Protein AF-A0A5A7NCQ7-F1 (afdb_monomer)

Solvent-accessible surface area (backbone atoms only — not comparable to full-atom values): 5497 Å² total; per-residue (Å²): 123,83,81,88,65,50,41,66,75,59,86,40,72,40,77,80,46,104,54,60,50,71,59,52,38,51,49,49,42,72,72,33,88,87,48,87,76,74,80,42,75,52,31,29,46,66,51,75,51,77,55,96,69,35,37,37,41,37,36,38,31,34,78,47,84,88,47,93,82,57,48,80,40,85,49,66,39,33,35,34,41,78,98,42,80,58,77,37,81,108

Foldseek 3Di:
DDDDWFAQADQFPVVVDPDDQVVVQVCVCVVDVLDPDDGRHWHFGWDWDDDPFKIKIWTWTWPDPPDPPIDIDTDWIWMDGPPGPDTDTD

InterPro domains:
  IPR038607 PhoD-like superfamily [G3DSA:3.60.21.70] (1-90)

Structure (mmCIF, N/CA/C/O backbone):
data_AF-A0A5A7NCQ7-F1
#
_entry.id   AF-A0A5A7NCQ7-F1
#
loop_
_atom_site.group_PDB
_atom_site.id
_atom_site.type_symbol
_atom_site.label_atom_id
_atom_site.label_alt_id
_atom_site.label_comp_id
_atom_site.label_asym_id
_atom_site.label_entity_id
_atom_site.label_seq_id
_atom_site.pdbx_PDB_ins_code
_atom_site.Cartn_x
_atom_site.Cartn_y
_atom_site.Cartn_z
_atom_site.occupancy
_atom_site.B_iso_or_equiv
_atom_site.auth_seq_id
_atom_site.auth_comp_id
_atom_site.auth_asym_id
_atom_site.auth_atom_id
_atom_site.pdbx_PDB_model_num
ATOM 1 N N . MET A 1 1 ? -2.868 2.244 15.137 1.00 84.31 1 MET A N 1
ATOM 2 C CA . MET A 1 1 ? -3.080 1.997 13.700 1.00 84.31 1 MET A CA 1
ATOM 3 C C . MET A 1 1 ? -2.202 2.955 12.936 1.00 84.31 1 MET A C 1
ATOM 5 O O . MET A 1 1 ? -2.178 4.130 13.285 1.00 84.31 1 MET A O 1
ATOM 9 N N . GLU A 1 2 ? -1.539 2.452 11.909 1.00 92.12 2 GLU A N 1
ATOM 10 C CA . GLU A 1 2 ? -0.750 3.234 10.968 1.00 92.12 2 GLU A CA 1
ATOM 11 C C . GLU A 1 2 ? -1.236 2.933 9.546 1.00 92.12 2 GLU A C 1
ATOM 13 O O . GLU A 1 2 ? -1.612 1.798 9.255 1.00 92.12 2 GLU A O 1
ATOM 18 N N . LEU A 1 3 ? -1.272 3.954 8.688 1.00 93.69 3 LEU A N 1
ATOM 19 C CA . LEU A 1 3 ? -1.651 3.837 7.278 1.00 93.69 3 LEU A CA 1
ATOM 20 C C . LEU A 1 3 ? -0.464 4.300 6.430 1.00 93.69 3 LEU A C 1
ATOM 22 O O . LEU A 1 3 ? -0.364 5.470 6.057 1.00 93.69 3 LEU A O 1
ATOM 26 N N . ALA A 1 4 ? 0.468 3.384 6.169 1.00 93.75 4 ALA A N 1
ATOM 27 C CA . ALA A 1 4 ? 1.615 3.670 5.319 1.00 93.75 4 ALA A CA 1
ATOM 28 C C . ALA A 1 4 ? 1.142 3.897 3.873 1.00 93.75 4 ALA A C 1
ATOM 30 O O . ALA A 1 4 ? 0.563 3.015 3.232 1.00 93.75 4 ALA A O 1
ATOM 31 N N . THR A 1 5 ? 1.361 5.114 3.380 1.00 94.31 5 THR A N 1
ATOM 32 C CA . THR A 1 5 ? 0.975 5.533 2.027 1.00 94.31 5 THR A CA 1
ATOM 33 C C . THR A 1 5 ? 2.135 5.269 1.068 1.00 94.31 5 THR A C 1
ATOM 35 O O . THR A 1 5 ? 3.277 5.576 1.422 1.00 94.31 5 THR A O 1
ATOM 38 N N . PRO A 1 6 ? 1.885 4.727 -0.137 1.00 95.12 6 PRO A N 1
ATOM 39 C CA . PRO A 1 6 ? 2.930 4.600 -1.147 1.00 95.12 6 PRO A CA 1
ATOM 40 C C . PRO A 1 6 ? 3.464 5.977 -1.564 1.00 95.12 6 PRO A C 1
ATOM 42 O O . PRO A 1 6 ? 2.797 7.003 -1.430 1.00 95.12 6 PRO A O 1
ATOM 45 N N . ALA A 1 7 ? 4.670 6.005 -2.125 1.00 94.88 7 ALA A N 1
ATOM 46 C CA . ALA A 1 7 ? 5.148 7.200 -2.805 1.00 94.88 7 ALA A CA 1
ATOM 47 C C . ALA A 1 7 ? 4.294 7.486 -4.054 1.00 94.88 7 ALA A C 1
ATOM 49 O O . ALA A 1 7 ? 3.865 6.560 -4.744 1.00 94.88 7 ALA A O 1
ATOM 50 N N . VAL A 1 8 ? 4.099 8.768 -4.383 1.00 95.50 8 VAL A N 1
ATOM 51 C CA . VAL A 1 8 ? 3.366 9.167 -5.599 1.00 95.50 8 VAL A CA 1
ATOM 52 C C . VAL A 1 8 ? 4.193 8.886 -6.856 1.00 95.50 8 VAL A C 1
ATOM 54 O O . VAL A 1 8 ? 3.693 8.294 -7.804 1.00 95.50 8 VAL A O 1
ATOM 57 N N . SER A 1 9 ? 5.464 9.295 -6.873 1.00 94.75 9 SER A N 1
ATOM 58 C CA . SER A 1 9 ? 6.363 9.113 -8.028 1.00 94.75 9 SER A CA 1
ATOM 59 C C . SER A 1 9 ? 7.815 8.816 -7.654 1.00 94.75 9 SER A C 1
ATOM 61 O O . SER A 1 9 ? 8.570 8.315 -8.488 1.00 94.75 9 SER A O 1
ATOM 63 N N . SER A 1 10 ? 8.216 9.090 -6.409 1.00 93.56 10 SER A N 1
ATOM 64 C CA . SER A 1 10 ? 9.541 8.735 -5.905 1.00 93.56 10 SER A CA 1
ATOM 65 C C . SER A 1 10 ? 9.762 7.222 -5.930 1.00 93.56 10 SER A C 1
ATOM 67 O O . SER A 1 10 ? 8.793 6.449 -5.916 1.00 93.56 10 SER A O 1
ATOM 69 N N . PRO A 1 11 ? 11.028 6.774 -5.922 1.00 91.06 11 PRO A N 1
ATOM 70 C CA . PRO A 1 11 ? 11.301 5.359 -5.848 1.00 91.06 11 PRO A CA 1
ATOM 71 C C . PRO A 1 11 ? 10.686 4.689 -4.613 1.00 91.06 11 PRO A C 1
ATOM 73 O O . PRO A 1 11 ? 10.723 5.239 -3.513 1.00 91.06 11 PRO A O 1
ATOM 76 N N . GLY A 1 12 ? 10.101 3.508 -4.817 1.00 85.12 12 GLY A N 1
ATOM 77 C CA . GLY A 1 12 ? 9.503 2.698 -3.752 1.00 85.12 12 GLY A CA 1
ATOM 78 C C . GLY A 1 12 ? 10.540 1.841 -3.027 1.00 85.12 12 GLY A C 1
ATOM 79 O O . GLY A 1 12 ? 11.667 1.681 -3.496 1.00 85.12 12 GLY A O 1
ATOM 80 N N . PHE A 1 13 ? 10.149 1.239 -1.902 1.00 84.38 13 PHE A N 1
ATOM 81 C CA . PHE A 1 13 ? 11.041 0.422 -1.073 1.00 84.38 13 PHE A CA 1
ATOM 82 C C . PHE A 1 13 ? 11.728 -0.709 -1.862 1.00 84.38 13 PHE A C 1
ATOM 84 O O . PHE A 1 13 ? 12.939 -0.901 -1.733 1.00 84.38 13 PHE A O 1
ATOM 91 N N . ALA A 1 14 ? 11.000 -1.375 -2.768 1.00 88.00 14 ALA A N 1
ATOM 92 C CA . ALA A 1 14 ? 11.554 -2.442 -3.602 1.00 88.00 14 ALA A CA 1
ATOM 93 C C . ALA A 1 14 ? 12.682 -1.997 -4.550 1.00 88.00 14 ALA A C 1
ATOM 95 O O . ALA A 1 14 ? 13.446 -2.833 -5.017 1.00 88.00 14 ALA A O 1
ATOM 96 N N . GLN A 1 15 ? 12.828 -0.699 -4.838 1.00 88.00 15 GLN A N 1
ATOM 97 C CA . GLN A 1 15 ? 13.893 -0.211 -5.723 1.00 88.00 15 GLN A CA 1
ATOM 98 C C . GLN A 1 15 ? 15.251 -0.081 -5.027 1.00 88.00 15 GLN A C 1
ATOM 100 O O . GLN A 1 15 ? 16.259 0.110 -5.703 1.00 88.00 15 GLN A O 1
ATOM 105 N N . TYR A 1 16 ? 15.293 -0.195 -3.699 1.00 87.44 16 TYR A N 1
ATOM 106 C CA . TYR A 1 16 ? 16.519 -0.045 -2.915 1.00 87.44 16 TYR A CA 1
ATOM 107 C C . TYR A 1 16 ? 17.173 -1.375 -2.533 1.00 87.44 16 TYR A C 1
ATOM 109 O O . TYR A 1 16 ? 18.298 -1.378 -2.037 1.00 87.44 16 TYR A O 1
ATOM 117 N N . LEU A 1 17 ? 16.496 -2.503 -2.759 1.00 88.94 17 LEU A N 1
ATOM 118 C CA . LEU A 1 17 ? 16.985 -3.830 -2.397 1.00 88.94 17 LEU A CA 1
ATOM 119 C C . LEU A 1 17 ? 16.951 -4.759 -3.618 1.00 88.94 17 LEU A C 1
ATOM 121 O O . LEU A 1 17 ? 15.950 -4.785 -4.330 1.00 88.94 17 LEU A O 1
ATOM 125 N N . PRO A 1 18 ? 17.996 -5.572 -3.858 1.00 90.75 18 PRO A N 1
ATOM 126 C CA . PRO A 1 18 ? 18.038 -6.515 -4.974 1.00 90.75 18 PRO A CA 1
ATOM 127 C C . PRO A 1 18 ? 17.240 -7.793 -4.654 1.00 90.75 18 PRO A C 1
ATOM 129 O O . PRO A 1 18 ? 17.768 -8.902 -4.706 1.00 90.75 18 PRO A O 1
ATOM 132 N N . VAL A 1 19 ? 15.971 -7.643 -4.271 1.00 93.88 19 VAL A N 1
ATOM 133 C CA . VAL A 1 19 ? 15.074 -8.740 -3.882 1.00 93.88 19 VAL A CA 1
ATOM 134 C C . VAL A 1 19 ? 13.788 -8.642 -4.707 1.00 93.88 19 VAL A C 1
ATOM 136 O O . VAL A 1 19 ? 13.236 -7.548 -4.819 1.00 93.88 19 VAL A O 1
ATOM 139 N N . PRO A 1 20 ? 13.277 -9.750 -5.278 1.00 95.12 20 PRO A N 1
ATOM 140 C CA . PRO A 1 20 ? 11.988 -9.744 -5.961 1.00 95.12 20 PRO A CA 1
ATOM 141 C C . PRO A 1 20 ? 10.861 -9.220 -5.060 1.00 95.12 20 PRO A C 1
ATOM 143 O O . PRO A 1 20 ? 10.752 -9.645 -3.909 1.00 95.12 20 PRO A O 1
ATOM 146 N N . VAL A 1 21 ? 9.998 -8.353 -5.602 1.00 94.56 21 VAL A N 1
ATOM 147 C CA . VAL A 1 21 ? 8.874 -7.717 -4.880 1.00 94.56 21 VAL A CA 1
ATOM 148 C C . VAL A 1 21 ? 8.036 -8.745 -4.117 1.00 94.56 21 VAL A C 1
ATOM 150 O O . VAL A 1 21 ? 7.876 -8.617 -2.910 1.00 94.56 21 VAL A O 1
ATOM 153 N N . ALA A 1 22 ? 7.620 -9.827 -4.781 1.00 95.06 22 ALA A N 1
ATOM 154 C CA . ALA A 1 22 ? 6.801 -10.871 -4.161 1.00 95.06 22 ALA A CA 1
ATOM 155 C C . ALA A 1 22 ? 7.478 -11.543 -2.949 1.00 95.06 22 ALA A C 1
ATOM 157 O O . ALA A 1 22 ? 6.813 -11.885 -1.977 1.00 95.06 22 ALA A O 1
ATOM 158 N N . ILE A 1 23 ? 8.807 -11.715 -2.979 1.00 95.94 23 ILE A N 1
ATOM 159 C CA . ILE A 1 23 ? 9.555 -12.261 -1.835 1.00 95.94 23 ILE A CA 1
ATOM 160 C C . ILE A 1 23 ? 9.598 -11.235 -0.704 1.00 95.94 23 ILE A C 1
ATOM 162 O O . ILE A 1 23 ? 9.465 -11.600 0.460 1.00 95.94 23 ILE A O 1
ATOM 166 N N . MET A 1 24 ? 9.802 -9.959 -1.026 1.00 94.94 24 MET A N 1
ATOM 167 C CA . MET A 1 24 ? 9.813 -8.893 -0.031 1.00 94.94 24 MET A CA 1
ATOM 168 C C . MET A 1 24 ? 8.462 -8.783 0.680 1.00 94.94 24 MET A C 1
ATOM 170 O O . MET A 1 24 ? 8.431 -8.756 1.906 1.00 94.94 24 MET A O 1
ATOM 174 N N . GLU A 1 25 ? 7.364 -8.784 -0.074 1.00 95.62 25 GLU A N 1
ATOM 175 C CA . GLU A 1 25 ? 6.004 -8.706 0.461 1.00 95.62 25 GLU A CA 1
ATOM 176 C C . GLU A 1 25 ? 5.682 -9.891 1.371 1.00 95.62 25 GLU A C 1
ATOM 178 O O . GLU A 1 25 ? 5.314 -9.691 2.530 1.00 95.62 25 GLU A O 1
ATOM 183 N N . ASP A 1 26 ? 5.930 -11.116 0.894 1.00 96.38 26 ASP A N 1
ATOM 184 C CA . ASP A 1 26 ? 5.747 -12.337 1.682 1.00 96.38 26 ASP A CA 1
ATOM 185 C C . ASP A 1 26 ? 6.546 -12.290 2.992 1.00 96.38 26 ASP A C 1
ATOM 187 O O . ASP A 1 26 ? 6.006 -12.511 4.077 1.00 96.38 26 ASP A O 1
ATOM 191 N N . ARG A 1 27 ? 7.838 -11.949 2.927 1.00 95.75 27 ARG A N 1
ATOM 192 C CA . ARG A 1 27 ? 8.703 -11.932 4.114 1.00 95.75 27 ARG A CA 1
ATOM 193 C C . ARG A 1 27 ? 8.300 -10.856 5.112 1.00 95.75 27 ARG A C 1
ATOM 195 O O . ARG A 1 27 ? 8.341 -11.125 6.310 1.00 95.75 27 ARG A O 1
ATOM 202 N N . PHE A 1 28 ? 7.915 -9.668 4.651 1.00 95.12 28 PHE A N 1
ATOM 203 C CA . PHE A 1 28 ? 7.483 -8.591 5.538 1.00 95.12 28 PHE A CA 1
ATOM 204 C C . PHE A 1 28 ? 6.182 -8.937 6.256 1.00 95.12 28 PHE A C 1
ATOM 206 O O . PHE A 1 28 ? 6.115 -8.759 7.472 1.00 95.12 28 PHE A O 1
ATOM 213 N N . LEU A 1 29 ? 5.191 -9.473 5.542 1.00 96.44 29 LEU A N 1
ATOM 214 C CA . LEU A 1 29 ? 3.922 -9.888 6.141 1.00 96.44 29 LEU A CA 1
ATOM 215 C C . LEU A 1 29 ? 4.119 -11.061 7.114 1.00 96.44 29 LEU A C 1
ATOM 217 O O . LEU A 1 29 ? 3.600 -11.037 8.225 1.00 96.44 29 LEU A O 1
ATOM 221 N N . ASN A 1 30 ? 4.939 -12.050 6.748 1.00 97.19 30 ASN A N 1
ATOM 222 C CA . ASN A 1 30 ? 5.203 -13.208 7.605 1.00 97.19 30 ASN A CA 1
ATOM 223 C C . ASN A 1 30 ? 6.029 -12.864 8.856 1.00 97.19 30 ASN A C 1
ATOM 225 O O . ASN A 1 30 ? 5.883 -13.518 9.888 1.00 97.19 30 ASN A O 1
ATOM 229 N N . HIS A 1 31 ? 6.924 -11.875 8.776 1.00 97.62 31 HIS A N 1
ATOM 230 C CA . HIS A 1 31 ? 7.776 -11.490 9.903 1.00 97.62 31 HIS A CA 1
ATOM 231 C C . HIS A 1 31 ? 7.084 -10.530 10.880 1.00 97.62 31 HIS A C 1
ATOM 233 O O . HIS A 1 31 ? 7.401 -10.544 12.068 1.00 97.62 31 HIS A O 1
ATOM 239 N N . ASN A 1 32 ? 6.148 -9.706 10.400 1.00 96.62 32 ASN A N 1
ATOM 240 C CA . ASN A 1 32 ? 5.512 -8.655 11.191 1.00 96.62 32 ASN A CA 1
ATOM 241 C C . ASN A 1 32 ? 4.016 -8.962 11.376 1.00 96.62 32 ASN A C 1
ATOM 243 O O . ASN A 1 32 ? 3.212 -8.561 10.538 1.00 96.62 32 ASN A O 1
ATOM 247 N N . PRO A 1 33 ? 3.600 -9.613 12.479 1.00 92.81 33 PRO A N 1
ATOM 248 C CA . PRO A 1 33 ? 2.214 -10.065 12.655 1.00 92.81 33 PRO A CA 1
ATOM 249 C C . PRO A 1 33 ? 1.183 -8.928 12.752 1.00 92.81 33 PRO A C 1
ATOM 251 O O . PRO A 1 33 ? -0.013 -9.168 12.608 1.00 92.81 33 PRO A O 1
ATOM 254 N N . GLU A 1 34 ? 1.623 -7.695 13.016 1.00 92.44 34 GLU A N 1
ATOM 255 C CA . GLU A 1 34 ? 0.760 -6.507 13.048 1.00 92.44 34 GLU A CA 1
ATOM 256 C C . GLU A 1 34 ? 0.604 -5.837 11.668 1.00 92.44 34 GLU A C 1
ATOM 258 O O . GLU A 1 34 ? -0.287 -5.003 11.488 1.00 92.44 34 GLU A O 1
ATOM 263 N N . LEU A 1 35 ? 1.440 -6.202 10.686 1.00 94.88 35 LEU A N 1
ATOM 264 C CA . LEU A 1 35 ? 1.380 -5.695 9.318 1.00 94.88 35 LEU A CA 1
ATOM 265 C C . LEU A 1 35 ? 0.408 -6.550 8.504 1.00 94.88 35 LEU A C 1
ATOM 267 O O . LEU A 1 35 ? 0.697 -7.692 8.164 1.00 94.88 35 LEU A O 1
ATOM 271 N N . ILE A 1 36 ? -0.755 -5.992 8.183 1.00 93.44 36 ILE A N 1
ATOM 272 C CA . ILE A 1 36 ? -1.833 -6.757 7.535 1.00 93.44 36 ILE A CA 1
ATOM 273 C C . ILE A 1 36 ? -1.864 -6.630 6.010 1.00 93.44 36 ILE A C 1
ATOM 275 O O . ILE A 1 36 ? -2.547 -7.400 5.341 1.00 93.44 36 ILE A O 1
ATOM 279 N N . ALA A 1 37 ? -1.185 -5.622 5.468 1.00 94.94 37 ALA A N 1
ATOM 280 C CA . ALA A 1 37 ? -1.099 -5.357 4.044 1.00 94.94 37 ALA A CA 1
ATOM 281 C C . ALA A 1 37 ? 0.201 -4.619 3.755 1.00 94.94 37 ALA A C 1
ATOM 283 O O . ALA A 1 37 ? 0.605 -3.732 4.510 1.00 94.94 37 ALA A O 1
ATOM 284 N N . PHE A 1 38 ? 0.845 -4.993 2.658 1.00 95.69 38 PHE A N 1
ATOM 285 C CA . PHE A 1 38 ? 2.082 -4.380 2.222 1.00 95.69 38 PHE A CA 1
ATOM 286 C C . PHE A 1 38 ? 2.221 -4.565 0.716 1.00 95.69 38 PHE A C 1
ATOM 288 O O . PHE A 1 38 ? 2.195 -5.692 0.233 1.00 95.69 38 PHE A O 1
ATOM 295 N N . ASP A 1 39 ? 2.346 -3.449 0.006 1.00 95.56 39 ASP A N 1
ATOM 296 C CA . ASP A 1 39 ? 2.690 -3.408 -1.410 1.00 95.56 39 ASP A CA 1
ATOM 297 C C . ASP A 1 39 ? 4.028 -2.677 -1.518 1.00 95.56 39 ASP A C 1
ATOM 299 O O . ASP A 1 39 ? 4.155 -1.523 -1.091 1.00 95.56 39 ASP A O 1
ATOM 303 N N . ALA A 1 40 ? 5.045 -3.375 -2.012 1.00 94.00 40 ALA A N 1
ATOM 304 C CA . ALA A 1 40 ? 6.401 -2.842 -2.087 1.00 94.00 40 ALA A CA 1
ATOM 305 C C . ALA A 1 40 ? 6.737 -2.271 -3.474 1.00 94.00 40 ALA A C 1
ATOM 307 O O . ALA A 1 40 ? 7.768 -1.604 -3.631 1.00 94.00 40 ALA A O 1
ATOM 308 N N . GLY A 1 41 ? 5.909 -2.564 -4.482 1.00 93.31 41 GLY A N 1
ATOM 309 C CA . GLY A 1 41 ? 6.219 -2.343 -5.892 1.00 93.31 41 GLY A CA 1
ATOM 310 C C . GLY A 1 41 ? 5.532 -1.127 -6.504 1.00 93.31 41 GLY A C 1
ATOM 311 O O . GLY A 1 41 ? 6.115 -0.457 -7.365 1.00 93.31 41 GLY A O 1
ATOM 312 N N . HIS A 1 42 ? 4.316 -0.814 -6.078 1.00 96.00 42 HIS A N 1
ATOM 313 C CA . HIS A 1 42 ? 3.491 0.188 -6.728 1.00 96.00 42 HIS A CA 1
ATOM 314 C C . HIS A 1 42 ? 3.613 1.571 -6.097 1.00 96.00 42 HIS A C 1
ATOM 316 O O . HIS A 1 42 ? 4.047 1.779 -4.964 1.00 96.00 42 HIS A O 1
ATOM 322 N N . ARG A 1 43 ? 3.252 2.559 -6.911 1.00 97.06 43 ARG A N 1
ATOM 323 C CA . ARG A 1 43 ? 3.152 3.970 -6.540 1.00 97.06 43 ARG A CA 1
ATOM 324 C C . ARG A 1 43 ? 1.675 4.303 -6.501 1.00 97.06 43 ARG A C 1
ATOM 326 O O . ARG A 1 43 ? 0.874 3.585 -7.102 1.00 97.06 43 ARG A O 1
ATOM 333 N N . GLY A 1 44 ? 1.309 5.373 -5.816 1.00 97.06 44 GLY A N 1
ATOM 334 C CA . GLY A 1 44 ? -0.096 5.719 -5.713 1.00 97.06 44 GLY A CA 1
ATOM 335 C C . GLY A 1 44 ? -0.411 6.658 -4.567 1.00 97.06 44 GLY A C 1
ATOM 336 O O . GLY A 1 44 ? 0.394 7.517 -4.213 1.00 97.06 44 GLY A O 1
ATOM 337 N N . TRP A 1 45 ? -1.599 6.488 -3.997 1.00 97.75 45 TRP A N 1
ATOM 338 C CA . TRP A 1 45 ? -2.099 7.289 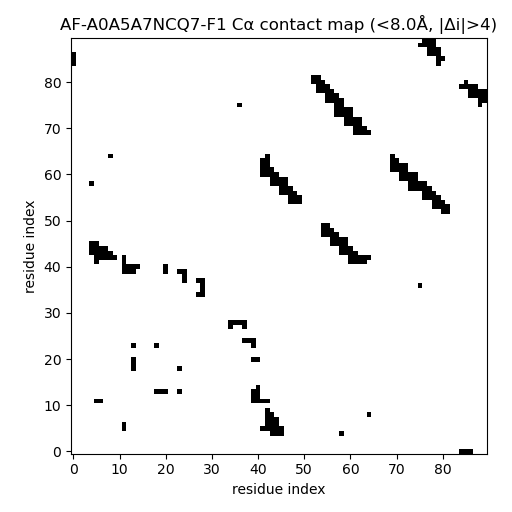-2.885 1.00 97.75 45 TRP A CA 1
ATOM 339 C C . TRP A 1 45 ? -3.120 6.503 -2.057 1.00 97.75 45 TRP A C 1
ATOM 341 O O . TRP A 1 45 ? -3.558 5.416 -2.440 1.00 97.75 45 TRP A O 1
ATOM 351 N N . ILE A 1 46 ? -3.519 7.073 -0.921 1.00 97.75 46 ILE A N 1
ATOM 352 C CA . ILE A 1 46 ? -4.659 6.598 -0.137 1.00 97.75 46 ILE A CA 1
ATOM 353 C C . ILE A 1 46 ? -5.776 7.634 -0.230 1.00 97.75 46 ILE A C 1
ATOM 355 O O . ILE A 1 46 ? -5.537 8.829 -0.051 1.00 97.75 46 ILE A O 1
ATOM 359 N N . SER A 1 47 ? -6.999 7.171 -0.466 1.00 97.69 47 SER A N 1
ATOM 360 C CA . SER A 1 47 ? -8.215 7.952 -0.246 1.00 97.69 47 SER A CA 1
ATOM 361 C C . SER A 1 47 ? -8.755 7.647 1.150 1.00 97.69 47 SER A C 1
ATOM 363 O O . SER A 1 47 ? -8.963 6.479 1.486 1.00 97.69 47 SER A O 1
ATOM 365 N N . LEU A 1 48 ? -8.978 8.685 1.961 1.00 96.62 48 LEU A N 1
ATOM 366 C CA . LEU A 1 48 ? -9.558 8.563 3.300 1.00 96.62 48 LEU A CA 1
ATOM 367 C C . LEU A 1 48 ? -10.950 9.190 3.343 1.00 96.62 48 LEU A C 1
ATOM 369 O O . LEU A 1 48 ? -11.109 10.377 3.063 1.00 96.62 48 LEU A O 1
ATOM 373 N N . GLU A 1 49 ? -11.939 8.411 3.765 1.00 97.44 49 GLU A N 1
ATOM 374 C CA . GLU A 1 49 ? -13.262 8.907 4.141 1.00 97.44 49 GLU A CA 1
ATOM 375 C C . 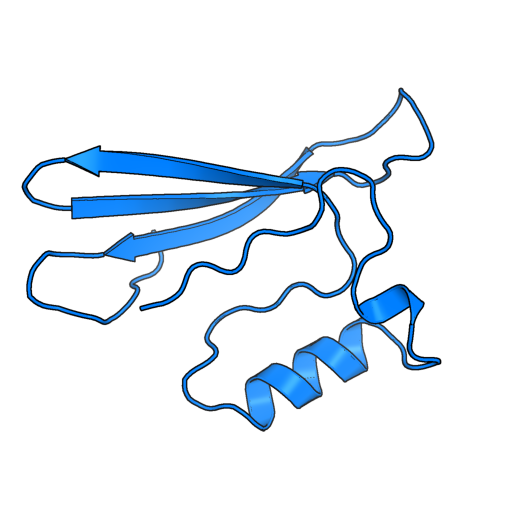GLU A 1 49 ? -13.378 8.854 5.664 1.00 97.44 49 GLU A C 1
ATOM 377 O O . GLU A 1 49 ? -13.291 7.784 6.269 1.00 97.44 49 GLU A O 1
ATOM 382 N N . LEU A 1 50 ? -13.543 10.016 6.296 1.00 95.62 50 LEU A N 1
ATOM 383 C CA . LEU A 1 50 ? -13.575 10.144 7.750 1.00 95.62 50 LEU A CA 1
ATOM 384 C C . LEU A 1 50 ? -14.939 10.651 8.208 1.00 95.62 50 LEU A C 1
ATOM 386 O O . LEU A 1 50 ? -15.406 11.708 7.783 1.00 95.62 50 LEU A O 1
ATOM 390 N N . THR A 1 51 ? -15.546 9.927 9.141 1.00 95.94 51 THR A N 1
ATOM 391 C CA . THR A 1 51 ? -16.740 10.352 9.869 1.00 95.94 51 THR A CA 1
ATOM 392 C C . THR A 1 51 ? -16.485 10.263 11.371 1.00 95.94 51 THR A C 1
ATOM 394 O O . THR A 1 51 ? -15.462 9.756 11.828 1.00 95.94 51 THR A O 1
ATOM 397 N N . LYS A 1 52 ? -17.443 10.719 12.184 1.00 94.44 52 LYS A N 1
ATOM 398 C CA . LYS A 1 52 ? -17.358 10.559 13.643 1.00 94.44 52 LYS A CA 1
ATOM 399 C C . LYS A 1 52 ? -17.30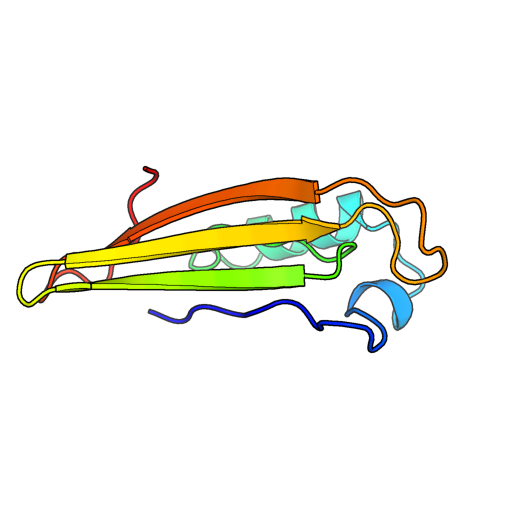0 9.086 14.080 1.00 94.44 52 LYS A C 1
ATOM 401 O O . LYS A 1 52 ? -16.760 8.795 15.143 1.00 94.44 52 LYS A O 1
ATOM 406 N N . ASN A 1 53 ? -17.875 8.179 13.290 1.00 94.31 53 ASN A N 1
ATOM 407 C CA . ASN A 1 53 ? -18.104 6.790 13.688 1.00 94.31 53 ASN A CA 1
ATOM 408 C C . ASN A 1 53 ? -17.176 5.798 12.985 1.00 94.31 53 ASN A C 1
ATOM 410 O O . ASN A 1 53 ? -17.109 4.645 13.404 1.00 94.31 53 ASN A O 1
ATOM 414 N N . GLU A 1 54 ? -16.481 6.222 11.932 1.00 94.56 54 GLU A N 1
ATOM 415 C CA . GLU A 1 54 ? -15.578 5.365 11.173 1.00 94.56 54 GLU A CA 1
ATOM 416 C C . GLU A 1 54 ? -14.565 6.163 10.353 1.00 94.56 54 GLU A C 1
ATOM 418 O O . GLU A 1 54 ? -14.814 7.305 9.963 1.00 94.56 54 GLU A O 1
ATOM 423 N N . ALA A 1 55 ? -13.449 5.511 10.051 1.00 94.75 55 ALA A N 1
ATOM 424 C CA . ALA A 1 55 ? -12.538 5.879 8.983 1.00 94.75 55 ALA A CA 1
ATOM 425 C C . ALA A 1 55 ? -12.501 4.742 7.957 1.00 94.75 55 ALA A C 1
ATOM 427 O O . ALA A 1 55 ? -12.353 3.580 8.335 1.00 94.75 55 ALA A O 1
ATOM 428 N N . LYS A 1 56 ? -12.610 5.072 6.672 1.00 96.75 56 LYS A N 1
ATOM 429 C CA . LYS A 1 56 ? -12.371 4.148 5.562 1.00 96.75 56 LYS A CA 1
ATOM 430 C C . LYS A 1 56 ? -11.131 4.589 4.809 1.00 96.75 56 LYS A C 1
ATOM 432 O O . LYS A 1 56 ? -10.971 5.776 4.529 1.00 96.75 56 LYS A O 1
ATOM 437 N N . ALA A 1 57 ? -10.271 3.639 4.486 1.00 96.88 57 ALA A N 1
ATOM 438 C CA . ALA A 1 57 ? -9.041 3.864 3.751 1.00 96.88 57 ALA A CA 1
ATOM 439 C C . ALA A 1 57 ? -9.007 2.950 2.529 1.00 96.88 57 ALA A C 1
ATOM 441 O O . ALA A 1 57 ? -9.122 1.736 2.672 1.00 96.88 57 ALA A O 1
ATOM 442 N N . GLN A 1 58 ? -8.841 3.536 1.346 1.00 97.56 58 GLN A N 1
ATOM 443 C CA . GLN A 1 58 ? -8.687 2.827 0.079 1.00 97.56 58 GLN A CA 1
ATOM 444 C C . GLN A 1 58 ? -7.318 3.155 -0.506 1.00 97.56 58 GLN A C 1
ATOM 446 O O . GLN A 1 58 ? -7.012 4.325 -0.741 1.00 97.56 58 GLN A O 1
ATOM 451 N N . TRP A 1 59 ? -6.512 2.133 -0.779 1.00 98.00 59 TRP A N 1
ATOM 452 C CA . TRP A 1 59 ? -5.264 2.300 -1.510 1.00 98.00 59 TRP A CA 1
ATOM 453 C C . TRP A 1 59 ? -5.559 2.279 -3.004 1.00 98.00 59 TRP A C 1
ATOM 455 O O . TRP A 1 59 ? -6.277 1.408 -3.499 1.00 98.00 59 TRP A O 1
ATOM 465 N N . HIS A 1 60 ? -5.002 3.240 -3.724 1.00 98.06 60 HIS A N 1
ATOM 466 C CA . HIS A 1 60 ? -5.034 3.279 -5.176 1.00 98.06 60 HIS A CA 1
ATOM 467 C C . HIS A 1 60 ? -3.606 3.227 -5.676 1.00 98.06 60 HIS A C 1
ATOM 469 O O . HIS A 1 60 ? -2.774 4.035 -5.261 1.00 98.06 60 HIS A O 1
ATOM 475 N N . TYR A 1 61 ? -3.343 2.295 -6.575 1.00 98.00 61 TYR A N 1
ATOM 476 C CA . TYR A 1 61 ? -2.045 2.100 -7.188 1.00 98.00 61 TYR A CA 1
ATOM 477 C C . TYR A 1 61 ? -2.095 2.458 -8.671 1.00 98.00 61 TYR A C 1
ATOM 479 O O . TYR A 1 61 ? -3.168 2.548 -9.271 1.00 98.00 61 TYR A O 1
ATOM 487 N N . VAL A 1 62 ? -0.925 2.654 -9.271 1.00 97.69 62 VAL A N 1
ATOM 488 C CA . VAL A 1 62 ? -0.776 2.833 -10.719 1.00 97.69 62 VAL A CA 1
ATOM 489 C C . VAL A 1 62 ? 0.207 1.820 -11.292 1.00 97.69 62 VAL A C 1
ATOM 491 O O . VAL A 1 62 ? 1.218 1.504 -10.658 1.00 97.69 62 VAL A O 1
ATOM 494 N N . SER A 1 63 ? -0.073 1.329 -12.501 1.00 96.94 63 SER A N 1
ATOM 495 C CA . SER A 1 63 ? 0.780 0.347 -13.186 1.00 96.94 63 SER A CA 1
ATOM 496 C C . SER A 1 63 ? 2.170 0.900 -13.525 1.00 96.94 63 SER A C 1
ATOM 498 O O . SER A 1 63 ?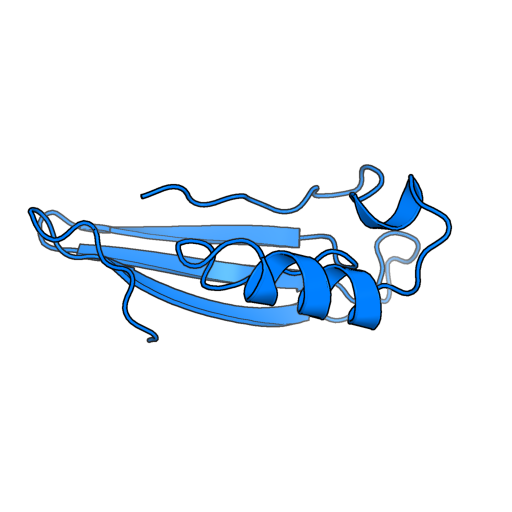 3.158 0.166 -13.518 1.00 96.94 63 SER A O 1
ATOM 500 N N . THR A 1 64 ? 2.276 2.205 -13.791 1.00 95.88 64 THR A N 1
ATOM 501 C CA . THR A 1 64 ? 3.547 2.896 -14.017 1.00 95.88 64 THR A CA 1
ATOM 502 C C . THR A 1 64 ? 3.431 4.392 -13.734 1.00 95.88 64 THR A C 1
ATOM 504 O O . THR A 1 64 ? 2.372 4.987 -13.892 1.00 95.88 64 THR A O 1
ATOM 507 N N . VAL A 1 65 ? 4.549 5.006 -13.340 1.00 95.56 65 VAL A N 1
ATOM 508 C CA . VAL A 1 65 ? 4.718 6.472 -13.239 1.00 95.56 65 VAL A CA 1
ATOM 509 C C . VAL A 1 65 ? 5.634 7.023 -14.336 1.00 95.56 65 VAL A C 1
ATOM 511 O O . VAL A 1 65 ? 5.972 8.202 -14.342 1.00 95.56 65 VAL A O 1
ATOM 514 N N . LEU A 1 66 ? 6.081 6.156 -15.249 1.00 95.81 66 LEU A N 1
ATOM 515 C CA . LEU A 1 66 ? 7.027 6.487 -16.318 1.00 95.81 66 LEU A CA 1
ATOM 516 C C . LEU A 1 66 ? 6.328 6.842 -17.640 1.00 95.81 66 LEU A C 1
ATOM 518 O O . LEU A 1 66 ? 6.990 7.223 -18.601 1.00 95.81 66 LEU A O 1
ATOM 522 N N . SER A 1 67 ? 5.004 6.694 -17.696 1.00 97.44 67 SER A N 1
ATOM 523 C CA . SER A 1 67 ? 4.166 6.928 -18.871 1.00 97.44 67 SER A CA 1
ATOM 524 C C . SER A 1 67 ? 2.893 7.668 -18.463 1.00 97.44 67 SER A C 1
ATOM 526 O O . SER A 1 67 ? 2.428 7.526 -17.335 1.00 97.44 67 SER A O 1
ATOM 528 N N . HIS A 1 68 ? 2.323 8.437 -19.393 1.00 96.31 68 HIS A N 1
ATOM 529 C CA . HIS A 1 68 ? 0.978 9.008 -19.245 1.00 96.31 68 HIS A CA 1
ATOM 530 C C . HIS A 1 68 ? -0.121 7.982 -19.544 1.00 96.31 68 HIS A C 1
ATOM 532 O O . HIS A 1 68 ? -1.252 8.161 -19.106 1.00 96.31 68 HIS A O 1
ATOM 538 N N . ASP A 1 69 ? 0.221 6.926 -20.282 1.00 97.88 69 ASP A N 1
ATOM 539 C CA . ASP A 1 69 ? -0.617 5.746 -20.451 1.00 97.88 69 ASP A CA 1
ATOM 540 C C . ASP A 1 69 ? -0.309 4.782 -19.301 1.00 97.88 69 ASP A C 1
ATOM 542 O O . ASP A 1 69 ? 0.730 4.112 -19.295 1.00 97.88 69 ASP A O 1
ATOM 546 N N . TYR A 1 70 ? -1.152 4.829 -18.275 1.00 97.62 70 TYR A N 1
ATOM 547 C CA . TYR A 1 70 ? -1.081 3.988 -17.089 1.00 97.62 70 TYR A CA 1
ATOM 548 C C . TYR A 1 70 ? -2.492 3.613 -16.642 1.00 97.62 70 TYR A C 1
ATOM 550 O O . TYR A 1 70 ? -3.466 4.321 -16.900 1.00 97.62 70 TYR A O 1
ATOM 558 N N . GLU A 1 71 ? -2.588 2.509 -15.913 1.00 98.25 71 GLU A N 1
ATOM 559 C CA . GLU A 1 71 ? -3.846 2.013 -15.369 1.00 98.25 71 GLU A CA 1
ATOM 560 C C . GLU A 1 71 ? -3.878 2.230 -13.862 1.00 98.25 71 GLU A C 1
ATOM 562 O O . GLU A 1 71 ? -2.856 2.084 -13.181 1.00 98.25 71 GLU A O 1
ATOM 567 N N . ARG A 1 72 ? -5.063 2.557 -13.334 1.00 97.69 72 ARG A N 1
ATOM 568 C CA . ARG A 1 72 ? -5.311 2.518 -11.893 1.00 97.69 72 ARG A CA 1
ATOM 569 C C . ARG A 1 72 ? -5.577 1.077 -11.482 1.00 97.69 72 ARG A C 1
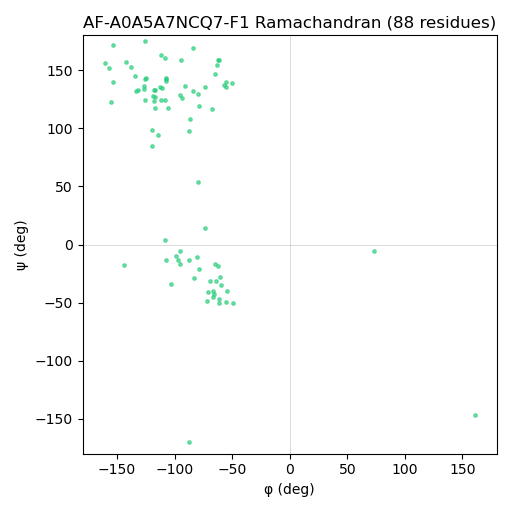ATOM 571 O O . ARG A 1 72 ? -6.447 0.422 -12.046 1.00 97.69 72 ARG A O 1
ATOM 578 N N . ILE A 1 73 ? -4.868 0.629 -10.460 1.00 97.75 73 ILE A N 1
ATOM 579 C CA . ILE A 1 73 ? -5.055 -0.668 -9.824 1.00 97.75 73 ILE A CA 1
ATOM 580 C C . ILE A 1 73 ? -5.688 -0.400 -8.459 1.00 97.75 73 ILE A C 1
ATOM 582 O O . ILE A 1 73 ? -5.161 0.383 -7.663 1.00 97.75 73 ILE A O 1
ATOM 586 N N . ASP A 1 74 ? -6.837 -1.012 -8.193 1.00 96.25 74 ASP A N 1
ATOM 587 C CA . ASP A 1 74 ? -7.490 -0.881 -6.894 1.00 96.25 74 ASP A CA 1
ATOM 588 C C . ASP A 1 74 ? -6.787 -1.797 -5.883 1.00 96.25 74 ASP A C 1
ATOM 590 O O . ASP A 1 74 ? -6.677 -3.008 -6.073 1.00 96.25 74 ASP A O 1
ATOM 594 N N . GLY A 1 75 ? -6.245 -1.178 -4.835 1.00 96.88 75 GLY A N 1
ATOM 595 C CA . GLY A 1 75 ? -5.553 -1.850 -3.745 1.00 96.88 75 GLY A CA 1
ATOM 596 C C . GLY A 1 75 ? -6.496 -2.290 -2.622 1.00 96.88 75 GLY A C 1
ATOM 597 O O . GLY A 1 75 ? -7.722 -2.215 -2.757 1.00 96.88 75 GLY A O 1
ATOM 598 N N . PRO A 1 76 ? -5.941 -2.728 -1.479 1.00 97.00 76 PRO A N 1
ATOM 599 C CA . PRO A 1 76 ? -6.743 -3.103 -0.327 1.00 97.00 76 PRO A CA 1
ATOM 600 C C . PRO A 1 76 ? -7.530 -1.910 0.227 1.00 97.00 76 PRO A C 1
ATOM 602 O O . PRO A 1 76 ? -7.138 -0.745 0.101 1.00 97.00 76 PRO A O 1
ATOM 605 N N . ALA A 1 77 ? -8.640 -2.239 0.877 1.00 97.31 77 ALA A N 1
ATOM 606 C CA . ALA A 1 77 ? -9.574 -1.292 1.450 1.00 97.31 77 ALA A CA 1
ATOM 607 C C . ALA A 1 77 ? -9.901 -1.714 2.882 1.00 97.31 77 ALA A C 1
ATOM 609 O O . ALA A 1 77 ? -10.180 -2.888 3.136 1.00 97.31 77 ALA A O 1
ATOM 610 N N . PHE A 1 78 ? -9.858 -0.771 3.821 1.00 96.94 78 PHE A N 1
ATOM 611 C CA . PHE A 1 78 ? -10.085 -1.058 5.232 1.00 96.94 78 PHE A CA 1
ATOM 612 C C . PHE A 1 78 ? -11.018 -0.053 5.900 1.00 96.94 78 PHE A C 1
ATOM 614 O O . PHE A 1 78 ? -10.968 1.145 5.630 1.00 96.94 78 PHE A O 1
ATOM 621 N N . GLN A 1 79 ? -11.815 -0.549 6.841 1.00 95.81 79 GLN A N 1
ATOM 622 C CA . GLN A 1 79 ? -12.640 0.209 7.770 1.00 95.81 79 GLN A CA 1
ATOM 623 C C . GLN A 1 79 ? -12.052 0.146 9.178 1.00 95.81 79 GLN A C 1
ATOM 625 O O . GLN A 1 79 ? -11.561 -0.895 9.631 1.00 95.81 79 GLN A O 1
ATOM 630 N N . ILE A 1 80 ? -12.142 1.267 9.888 1.00 93.31 80 ILE A N 1
ATOM 631 C CA . ILE A 1 80 ? -11.660 1.434 11.255 1.00 93.31 80 ILE A CA 1
ATOM 632 C C . ILE A 1 80 ? -12.734 2.128 12.076 1.00 93.31 80 ILE A C 1
ATOM 634 O O . ILE A 1 80 ? -13.244 3.176 11.682 1.00 93.31 80 ILE A O 1
ATOM 638 N N . ASN A 1 81 ? -13.023 1.583 13.256 1.00 93.25 81 ASN A N 1
ATOM 639 C CA . ASN A 1 81 ? -14.021 2.144 14.162 1.00 93.25 81 ASN A CA 1
ATOM 640 C C . ASN A 1 81 ? -13.324 2.799 15.368 1.00 93.25 81 ASN A C 1
ATOM 642 O O . ASN A 1 81 ? -12.366 2.226 15.900 1.00 93.25 81 ASN A O 1
ATOM 646 N N . PRO A 1 82 ? -13.807 3.954 15.864 1.00 90.81 82 PRO A N 1
ATOM 647 C CA . PRO A 1 82 ? -13.304 4.575 17.083 1.00 90.81 82 PRO A CA 1
ATOM 648 C C . PRO A 1 82 ? -13.240 3.588 18.253 1.00 90.81 82 PRO A C 1
ATOM 650 O O . PRO A 1 82 ? -14.124 2.751 18.438 1.00 90.81 82 PRO A O 1
ATOM 653 N N . GLY A 1 83 ? -12.164 3.662 19.039 1.00 89.31 83 GLY A N 1
ATOM 654 C CA . GLY A 1 83 ? -11.928 2.759 20.172 1.00 89.31 83 GLY A CA 1
ATOM 655 C C . GLY A 1 83 ? -11.532 1.327 19.790 1.00 89.31 83 GLY A C 1
ATOM 656 O O . GLY A 1 83 ? -11.181 0.550 20.672 1.00 89.31 83 GLY A O 1
ATOM 657 N N . THR A 1 84 ? -11.531 0.972 18.499 1.00 87.62 84 THR A N 1
ATOM 658 C CA . THR A 1 84 ? -11.089 -0.339 18.009 1.00 87.62 84 THR A CA 1
ATOM 659 C C . THR A 1 84 ? -9.906 -0.155 17.058 1.00 87.62 84 THR A C 1
ATOM 661 O O . THR A 1 84 ? -10.110 0.113 15.878 1.00 87.62 84 THR A O 1
ATOM 664 N N . PRO A 1 85 ? -8.652 -0.335 17.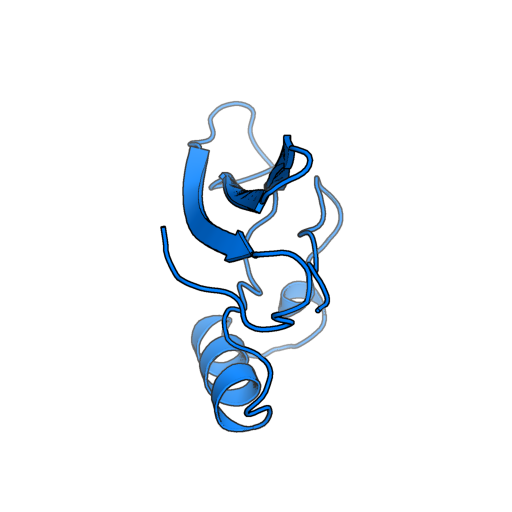509 1.00 79.69 85 PRO A N 1
ATOM 665 C CA . PRO A 1 85 ? -7.473 -0.078 16.677 1.00 79.69 85 PRO A CA 1
ATOM 666 C C . PRO A 1 85 ? -7.229 -1.148 15.593 1.00 79.69 85 PRO A C 1
ATOM 668 O O . PRO A 1 85 ? -6.136 -1.199 15.033 1.00 79.69 85 PRO A O 1
ATOM 671 N N . LYS A 1 86 ? -8.215 -2.013 15.311 1.00 85.69 86 LYS A N 1
ATOM 672 C CA . LYS A 1 86 ? -8.132 -3.082 14.311 1.00 85.69 86 LYS A CA 1
ATOM 673 C C . LYS A 1 86 ? -8.732 -2.621 12.988 1.00 85.69 86 LYS A C 1
ATOM 675 O O . LYS A 1 86 ? -9.878 -2.176 12.952 1.00 85.69 86 LYS A O 1
ATOM 680 N N . LEU A 1 87 ? -7.964 -2.803 11.923 1.00 89.19 87 LEU A N 1
ATOM 681 C CA . 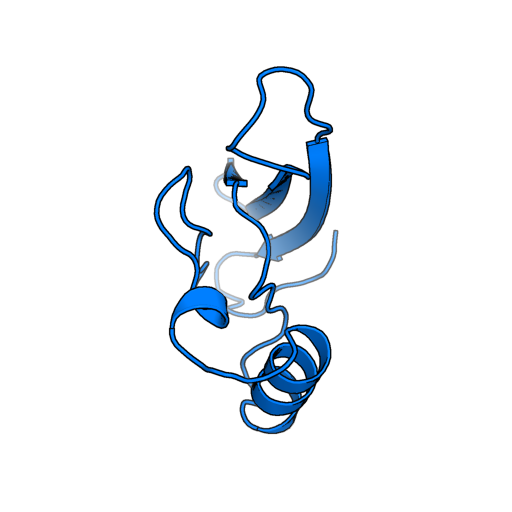LEU A 1 87 ? -8.404 -2.652 10.540 1.00 89.19 87 LEU A CA 1
ATOM 682 C C . LEU A 1 87 ? -9.288 -3.848 10.156 1.00 89.19 87 LEU A C 1
ATOM 684 O O . LEU A 1 87 ? -8.960 -4.993 10.472 1.00 89.19 87 LEU A O 1
ATOM 688 N N . LYS A 1 88 ? -10.409 -3.584 9.487 1.00 91.38 88 LYS A N 1
ATOM 689 C CA . LYS A 1 88 ? -11.304 -4.605 8.925 1.00 91.38 88 LYS A CA 1
ATOM 690 C C . LYS A 1 88 ? -11.362 -4.432 7.411 1.00 91.38 88 LYS A C 1
ATOM 692 O O . LYS A 1 88 ? -11.523 -3.290 6.997 1.00 91.38 88 LYS A O 1
ATOM 697 N N . PRO A 1 89 ? -11.236 -5.490 6.598 1.00 92.56 89 PRO A N 1
ATOM 698 C CA . PRO A 1 89 ? -11.451 -5.377 5.157 1.00 92.56 89 PRO A CA 1
ATOM 699 C C . PRO A 1 89 ? -12.838 -4.798 4.846 1.00 92.56 89 PRO A C 1
ATOM 701 O O . PRO A 1 89 ? -13.797 -5.127 5.554 1.00 92.56 89 PRO A O 1
ATOM 704 N N . LEU A 1 90 ? -12.910 -3.926 3.838 1.00 87.88 90 LEU A N 1
ATOM 705 C CA . LEU A 1 90 ? -14.161 -3.416 3.262 1.00 87.88 90 LEU A CA 1
ATOM 706 C C . LEU A 1 90 ? -14.738 -4.374 2.215 1.00 87.88 90 LEU A C 1
ATOM 708 O O . LEU A 1 90 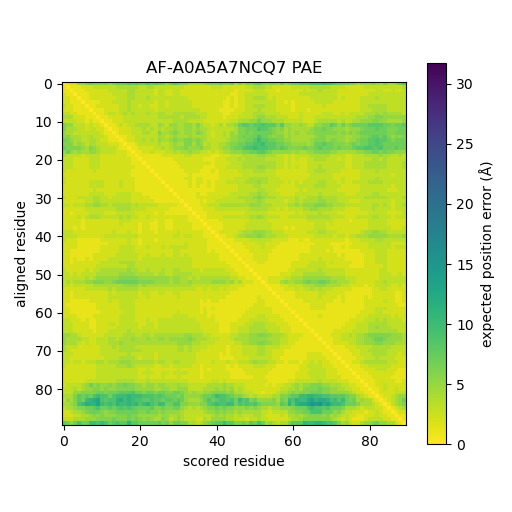? -13.938 -5.063 1.543 1.00 87.88 90 LEU A O 1
#

Mean predicted aligned error: 3.04 Å

Organism: NCBI:txid1236968

Nearest PDB structures (foldseek):
  2yeq-assembly1_A  TM=8.823E-01  e=1.162E-01  Bacillus 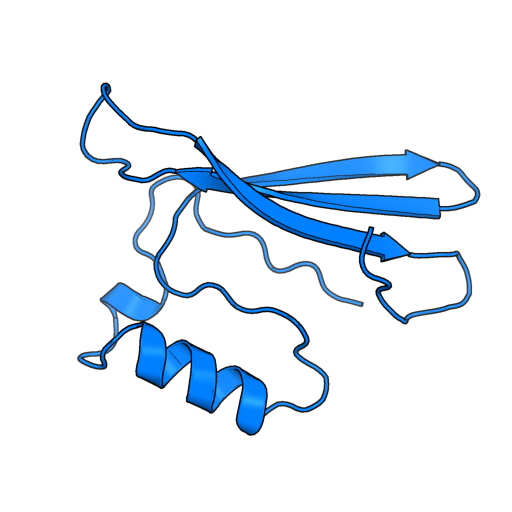subtilis
  5jpq-assembly1_c  TM=3.589E-01  e=1.307E+00  Thermochaetoides thermophila
  7zr1-assembly1_D  TM=6.557E-01  e=6.098E+00  Thermochaetoides thermophila
  5da9-assembly1_B  TM=6.311E-01  e=6.443E+00  Thermochaetoides thermophila DSM 1495
  7nhp-assembly1_2  TM=2.424E-01  e=3.151E+00  Thermosynechococcus vestitus BP-1

Radius of gyration: 14.3 Å; Cα contacts (8 Å, |Δi|>4): 144; chains: 1; bounding box: 36×24×41 Å

Secondary structure (DSSP, 8-state):
---PPPPSSSPPGGGSSSS-HHHHHHHHHHH-TT-----SS-EEEEEEEE-SS-EEEEEEEES-SS-SS--EEEEEEEEEETTEEEEEE-

pLDDT: mean 94.23, std 3.73, range [79.69, 98.25]

Sequence (90 aa):
MELATPAVSSPGFAQYLPVPVAIMEDRFLNHNPELIAFDAGHRGWISLELTKNEAKAQWHYVSTVLSHDYERIDGPAFQINPGTPKLKPL